Protein AF-A0A9D9DDE6-F1 (afdb_monomer)

Sequence (106 aa):
MLEVIVAFFIMFLIAAVAVAIISIPILIANARGICGGEKTAIVLLSILGVFFGITWFVALILSLVWHAQCPAGDDLDKLEKLSKLYKDKVITKSEYERMKSKLLRE

Structure (mmCIF, N/CA/C/O backbone):
data_AF-A0A9D9DDE6-F1
#
_entry.id   AF-A0A9D9DDE6-F1
#
loop_
_atom_site.group_PDB
_atom_site.id
_atom_site.type_symbol
_atom_site.label_atom_id
_atom_site.label_alt_id
_atom_site.label_comp_id
_atom_site.label_asym_id
_atom_site.label_entity_id
_atom_site.label_seq_id
_atom_site.pdbx_PDB_ins_code
_atom_site.Cartn_x
_atom_site.Cartn_y
_atom_site.Cartn_z
_atom_site.occupancy
_atom_site.B_iso_or_equiv
_atom_site.auth_seq_id
_atom_site.auth_comp_id
_atom_site.auth_asym_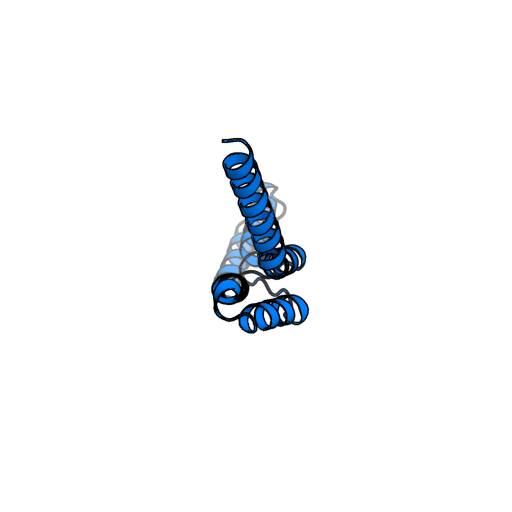id
_atom_site.auth_atom_id
_atom_site.pdbx_PDB_model_num
ATOM 1 N N . MET A 1 1 ? 16.102 5.434 -36.662 1.00 83.00 1 MET A N 1
ATOM 2 C CA . MET A 1 1 ? 14.742 5.747 -36.155 1.00 83.00 1 MET A CA 1
ATOM 3 C C . MET A 1 1 ? 14.064 4.530 -35.538 1.00 83.00 1 MET A C 1
ATOM 5 O O . MET A 1 1 ? 13.668 4.629 -34.388 1.00 83.00 1 MET A O 1
ATOM 9 N N . LEU A 1 2 ? 13.977 3.388 -36.236 1.00 91.19 2 LEU A N 1
ATOM 10 C CA . LEU A 1 2 ? 13.348 2.171 -35.699 1.00 91.19 2 LEU A CA 1
ATOM 11 C C . LEU A 1 2 ? 13.984 1.678 -34.385 1.00 91.19 2 LEU A C 1
ATOM 13 O O . LEU A 1 2 ? 13.268 1.415 -33.430 1.00 91.19 2 LEU A O 1
ATOM 17 N N . GLU A 1 3 ? 15.315 1.632 -34.300 1.00 93.25 3 GLU A N 1
ATOM 18 C CA . GLU A 1 3 ? 16.031 1.193 -33.087 1.00 93.25 3 GLU A CA 1
ATOM 19 C C . GLU A 1 3 ? 15.727 2.062 -31.858 1.00 93.25 3 GLU A C 1
ATOM 21 O O . GLU A 1 3 ? 15.523 1.543 -30.766 1.00 93.25 3 GLU A O 1
ATOM 26 N N . VAL A 1 4 ? 15.625 3.382 -32.042 1.00 93.19 4 VAL A N 1
ATOM 27 C CA . VAL A 1 4 ? 15.290 4.332 -30.966 1.00 93.19 4 VAL A CA 1
ATOM 28 C C . VAL A 1 4 ? 13.857 4.112 -30.478 1.00 93.19 4 VAL A C 1
ATOM 30 O O . VAL A 1 4 ? 13.601 4.133 -29.278 1.00 93.19 4 VAL A O 1
ATOM 33 N N . ILE A 1 5 ? 12.930 3.848 -31.403 1.00 93.94 5 ILE A N 1
ATOM 34 C CA . ILE A 1 5 ? 11.534 3.530 -31.081 1.00 93.94 5 ILE A CA 1
ATOM 35 C C . ILE A 1 5 ? 11.463 2.217 -30.291 1.00 93.94 5 ILE A C 1
ATOM 37 O O . ILE A 1 5 ? 10.815 2.158 -29.249 1.00 93.94 5 ILE A O 1
ATOM 41 N N . VAL A 1 6 ? 12.168 1.176 -30.742 1.00 95.31 6 VAL A N 1
ATOM 42 C CA . VAL A 1 6 ? 12.225 -0.121 -30.052 1.00 95.31 6 VAL A CA 1
ATOM 43 C C . VAL A 1 6 ? 12.821 0.027 -28.649 1.00 95.31 6 VAL A C 1
ATOM 45 O O . VAL A 1 6 ? 12.239 -0.472 -27.688 1.00 95.31 6 VAL A O 1
ATOM 48 N N . ALA A 1 7 ? 13.923 0.764 -28.503 1.00 94.25 7 ALA A N 1
ATOM 49 C CA . ALA A 1 7 ? 14.536 1.029 -27.203 1.00 94.25 7 ALA A CA 1
ATOM 50 C C . ALA A 1 7 ? 13.577 1.760 -26.246 1.00 94.25 7 ALA A C 1
ATOM 52 O O . ALA A 1 7 ? 13.502 1.414 -25.067 1.00 94.25 7 ALA A O 1
ATOM 53 N N . PHE A 1 8 ? 12.797 2.721 -26.753 1.00 95.12 8 PHE A N 1
ATOM 54 C CA . PHE A 1 8 ? 11.782 3.424 -25.970 1.00 95.12 8 PHE A CA 1
ATOM 55 C C . PHE A 1 8 ? 10.686 2.477 -25.458 1.00 95.12 8 PHE A C 1
ATOM 57 O O . PHE A 1 8 ? 10.362 2.495 -24.271 1.00 95.12 8 PHE A O 1
ATOM 64 N N . PHE A 1 9 ? 10.158 1.599 -26.317 1.00 95.75 9 PHE A N 1
ATOM 65 C CA . PHE A 1 9 ? 9.155 0.609 -25.908 1.00 95.75 9 PHE A CA 1
ATOM 66 C C . PHE A 1 9 ? 9.696 -0.400 -24.894 1.00 95.75 9 PHE A C 1
ATOM 68 O O . PHE A 1 9 ? 8.997 -0.738 -23.941 1.00 95.75 9 PHE A O 1
ATOM 75 N N . ILE A 1 10 ? 10.939 -0.858 -25.063 1.00 95.38 10 ILE A N 1
ATOM 76 C CA . ILE A 1 10 ? 11.582 -1.772 -24.111 1.00 95.38 10 ILE A CA 1
ATOM 77 C C . ILE A 1 10 ? 11.747 -1.092 -22.748 1.00 95.38 10 ILE A C 1
ATOM 79 O O . ILE A 1 10 ? 11.399 -1.678 -21.725 1.00 95.38 10 ILE A O 1
ATOM 83 N N . MET A 1 11 ? 12.218 0.156 -22.719 1.00 95.19 11 MET A N 1
ATOM 84 C CA . MET A 1 11 ? 12.358 0.916 -21.476 1.00 95.19 11 MET A CA 1
ATOM 85 C C . MET A 1 11 ? 11.006 1.120 -20.782 1.00 95.19 11 MET A C 1
ATOM 87 O O . MET A 1 11 ? 10.898 0.930 -19.571 1.00 95.19 11 MET A O 1
ATOM 91 N N . PHE A 1 12 ? 9.963 1.442 -21.550 1.00 95.06 12 PHE A N 1
ATOM 92 C CA . PHE A 1 12 ? 8.602 1.560 -21.037 1.00 95.06 12 PHE A CA 1
ATOM 93 C C . PHE A 1 12 ? 8.091 0.238 -20.448 1.00 95.06 12 PHE A C 1
ATOM 95 O O .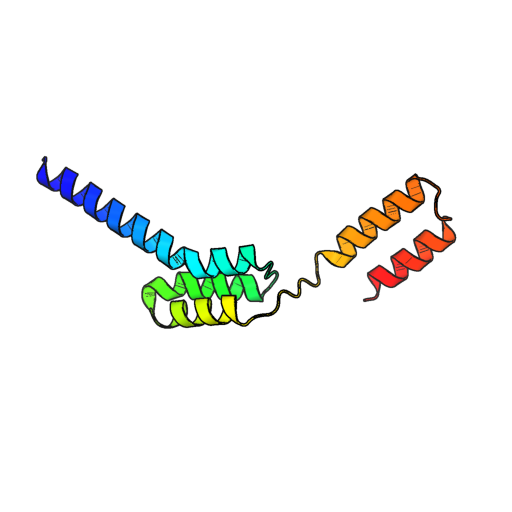 PHE A 1 12 ? 7.539 0.230 -19.349 1.00 95.06 12 PHE A O 1
ATOM 102 N N . LEU A 1 13 ? 8.318 -0.886 -21.135 1.00 95.81 13 LEU A N 1
ATOM 103 C CA . LEU A 1 13 ? 7.938 -2.215 -20.654 1.00 95.81 13 LEU A CA 1
ATOM 104 C C . LEU A 1 13 ? 8.636 -2.544 -19.327 1.00 95.81 13 LEU A C 1
ATOM 106 O O . LEU A 1 13 ? 7.986 -2.992 -18.385 1.00 95.81 13 LEU A O 1
ATOM 110 N N . ILE A 1 14 ? 9.942 -2.283 -19.230 1.00 93.69 14 ILE A N 1
ATOM 111 C CA . ILE A 1 14 ? 10.718 -2.503 -18.002 1.00 93.69 14 ILE A CA 1
ATOM 112 C C . ILE A 1 14 ? 10.169 -1.644 -16.860 1.00 93.69 14 ILE A C 1
ATOM 114 O O . ILE A 1 14 ? 9.961 -2.152 -15.759 1.00 93.69 14 ILE A O 1
ATOM 118 N N . ALA A 1 15 ? 9.883 -0.366 -17.117 1.00 91.44 15 ALA A N 1
ATOM 119 C CA . ALA A 1 15 ? 9.301 0.525 -16.120 1.00 91.44 15 ALA A CA 1
ATOM 120 C C . ALA A 1 15 ? 7.917 0.038 -15.657 1.00 91.44 15 ALA A C 1
ATOM 122 O O . ALA A 1 15 ? 7.644 0.016 -14.458 1.00 91.44 15 ALA A O 1
ATOM 123 N N . ALA A 1 16 ? 7.068 -0.420 -16.581 1.00 92.25 16 ALA A N 1
ATOM 124 C CA . ALA A 1 16 ? 5.756 -0.972 -16.256 1.00 92.25 16 ALA A CA 1
ATOM 125 C C . ALA A 1 16 ? 5.862 -2.228 -15.373 1.00 92.25 16 ALA A C 1
ATOM 127 O O . ALA A 1 16 ? 5.150 -2.345 -14.375 1.00 92.25 16 ALA A O 1
ATOM 128 N N . VAL A 1 17 ? 6.789 -3.138 -15.694 1.00 92.50 17 VAL A N 1
ATOM 129 C CA . VAL A 1 17 ? 7.055 -4.339 -14.885 1.00 92.50 17 VAL A CA 1
ATOM 130 C C . VAL A 1 17 ? 7.583 -3.960 -13.501 1.00 92.50 17 VAL A C 1
ATOM 132 O O . VAL A 1 17 ? 7.114 -4.501 -12.501 1.00 92.50 17 VAL A O 1
ATOM 135 N N . ALA A 1 18 ? 8.506 -3.000 -13.415 1.00 88.25 18 ALA A N 1
ATOM 136 C CA . ALA A 1 18 ? 9.029 -2.527 -12.138 1.00 88.25 18 ALA A CA 1
ATOM 137 C C . ALA A 1 18 ? 7.911 -1.954 -11.254 1.00 88.25 18 ALA A C 1
ATOM 139 O O . ALA A 1 18 ? 7.780 -2.355 -10.098 1.00 88.25 18 ALA A O 1
ATOM 140 N N . VAL A 1 19 ? 7.055 -1.087 -11.807 1.00 89.50 19 VAL A N 1
ATOM 141 C CA . VAL A 1 19 ? 5.896 -0.527 -11.093 1.00 89.50 19 VAL A CA 1
ATOM 142 C C . VAL A 1 19 ? 4.963 -1.636 -10.614 1.00 89.50 19 VAL A C 1
ATOM 144 O O . VAL A 1 19 ? 4.545 -1.614 -9.456 1.00 89.50 19 VAL A O 1
ATOM 147 N N . ALA A 1 20 ? 4.676 -2.637 -11.450 1.00 89.31 20 ALA A N 1
ATOM 148 C CA . ALA A 1 20 ? 3.841 -3.769 -11.057 1.00 89.31 20 ALA A CA 1
ATOM 149 C C . ALA A 1 20 ? 4.425 -4.527 -9.850 1.00 89.31 20 ALA A C 1
ATOM 151 O O . ALA A 1 20 ? 3.696 -4.809 -8.901 1.00 89.31 20 ALA A O 1
ATOM 152 N N . ILE A 1 21 ? 5.738 -4.786 -9.836 1.00 89.38 21 ILE A N 1
ATOM 153 C CA . ILE A 1 21 ? 6.427 -5.468 -8.725 1.00 89.38 21 ILE A CA 1
ATOM 154 C C . ILE A 1 21 ? 6.396 -4.621 -7.445 1.00 89.38 21 ILE A C 1
ATOM 156 O O . ILE A 1 21 ? 6.063 -5.117 -6.367 1.00 89.38 21 ILE A O 1
ATOM 160 N N . ILE A 1 22 ? 6.686 -3.323 -7.553 1.00 89.06 22 ILE A N 1
ATOM 161 C CA . ILE A 1 22 ? 6.655 -2.385 -6.419 1.00 89.06 22 ILE A CA 1
ATOM 162 C C . ILE A 1 22 ? 5.249 -2.298 -5.810 1.00 89.06 22 ILE A C 1
ATOM 164 O O . ILE A 1 22 ? 5.101 -2.102 -4.606 1.00 89.06 22 ILE A O 1
ATOM 168 N N . SER A 1 23 ? 4.214 -2.504 -6.623 1.00 90.00 23 SER A N 1
ATOM 169 C CA . SER A 1 23 ? 2.815 -2.452 -6.196 1.00 90.00 23 SER A CA 1
ATOM 170 C C . SER A 1 23 ? 2.362 -3.674 -5.388 1.00 90.00 23 SER A C 1
ATOM 172 O O . SER A 1 23 ? 1.311 -3.611 -4.751 1.00 90.00 23 SER A O 1
ATOM 174 N N . ILE A 1 24 ? 3.116 -4.782 -5.387 1.00 92.06 24 ILE A N 1
ATOM 175 C CA . ILE A 1 24 ? 2.697 -6.051 -4.763 1.00 92.06 24 ILE A CA 1
ATOM 176 C C . ILE A 1 24 ? 2.389 -5.898 -3.259 1.00 92.06 24 ILE A C 1
ATOM 178 O O . ILE A 1 24 ? 1.280 -6.262 -2.860 1.00 92.06 24 ILE A O 1
ATOM 182 N N . PRO A 1 25 ? 3.272 -5.332 -2.410 1.00 90.56 25 PRO A N 1
ATOM 183 C CA . PRO A 1 25 ? 2.983 -5.178 -0.980 1.00 90.56 25 PRO A CA 1
ATOM 184 C C . PRO A 1 25 ? 1.759 -4.292 -0.714 1.00 90.56 25 PRO A C 1
ATOM 186 O O . PRO A 1 25 ? 0.986 -4.546 0.208 1.00 90.56 25 PRO A O 1
ATOM 189 N N . ILE A 1 26 ? 1.549 -3.276 -1.557 1.00 91.06 26 ILE A N 1
ATOM 190 C CA . ILE A 1 26 ? 0.414 -2.349 -1.465 1.00 91.06 26 ILE A CA 1
ATOM 191 C C . ILE A 1 26 ? -0.897 -3.071 -1.807 1.00 91.06 26 ILE A C 1
ATOM 193 O O . ILE A 1 26 ? -1.896 -2.911 -1.104 1.00 91.06 26 ILE A O 1
ATOM 197 N N . LEU A 1 27 ? -0.898 -3.894 -2.861 1.00 90.81 27 LEU A N 1
ATOM 198 C CA . LEU A 1 27 ? -2.048 -4.714 -3.244 1.00 90.81 27 LEU A CA 1
ATOM 199 C C . LEU A 1 27 ? -2.406 -5.723 -2.148 1.00 90.81 27 LEU A C 1
ATOM 201 O O . LEU A 1 27 ? -3.581 -5.850 -1.809 1.00 90.81 27 LEU A O 1
ATOM 205 N N . ILE A 1 28 ? -1.408 -6.382 -1.548 1.00 91.00 28 ILE A N 1
ATOM 206 C CA . ILE A 1 28 ? -1.610 -7.318 -0.431 1.00 91.00 28 ILE A CA 1
ATOM 207 C C . ILE A 1 28 ? -2.190 -6.592 0.786 1.00 91.00 28 ILE A C 1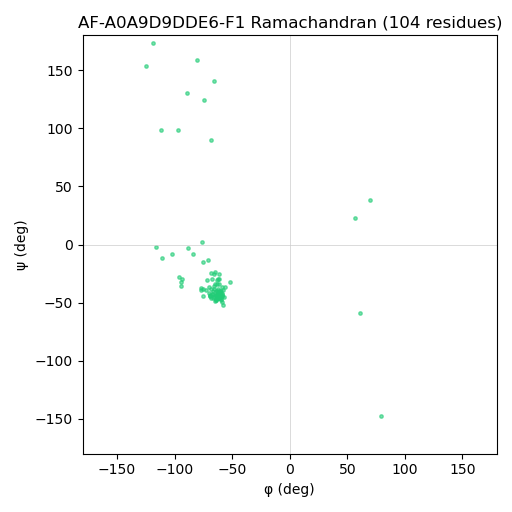
ATOM 209 O O . ILE A 1 28 ? -3.163 -7.065 1.373 1.00 91.00 28 ILE A O 1
ATOM 213 N N . ALA A 1 29 ? -1.640 -5.428 1.142 1.00 89.31 29 ALA A N 1
ATOM 214 C CA . ALA A 1 29 ? -2.137 -4.624 2.255 1.00 89.31 29 ALA A CA 1
ATOM 215 C C . ALA A 1 29 ? -3.597 -4.192 2.049 1.00 89.31 29 ALA A C 1
ATOM 217 O O . ALA A 1 29 ? -4.399 -4.272 2.978 1.00 89.31 29 ALA A O 1
ATOM 218 N N . ASN A 1 30 ? -3.968 -3.804 0.824 1.00 86.44 30 ASN A N 1
ATOM 219 C CA . ASN A 1 30 ? -5.351 -3.477 0.475 1.00 86.44 30 ASN A CA 1
ATOM 220 C C . ASN A 1 30 ? -6.272 -4.698 0.539 1.00 86.44 30 ASN A C 1
ATOM 222 O O . ASN A 1 30 ? -7.348 -4.610 1.123 1.00 86.44 30 ASN A O 1
ATOM 226 N N . ALA A 1 31 ? -5.852 -5.832 -0.027 1.00 86.00 31 ALA A N 1
ATOM 227 C CA . ALA A 1 31 ? -6.641 -7.063 -0.035 1.00 86.00 31 ALA A CA 1
ATOM 228 C C . ALA A 1 31 ? -6.890 -7.607 1.379 1.00 86.00 31 ALA A C 1
ATOM 230 O O . ALA A 1 31 ? -7.926 -8.211 1.640 1.00 86.00 31 ALA A O 1
ATOM 231 N N . ARG A 1 32 ? -5.950 -7.371 2.299 1.00 84.06 32 ARG A N 1
ATOM 232 C CA . ARG A 1 32 ? -6.076 -7.749 3.709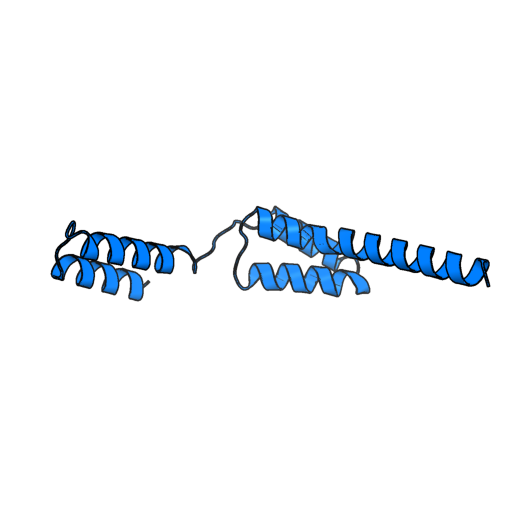 1.00 84.06 32 ARG A CA 1
ATOM 233 C C . ARG A 1 32 ? -6.830 -6.730 4.550 1.00 84.06 32 ARG A C 1
ATOM 235 O O . ARG A 1 32 ? -7.123 -7.032 5.695 1.00 84.06 32 ARG A O 1
ATOM 242 N N . GLY A 1 33 ? -7.145 -5.553 4.013 1.00 80.19 33 GLY A N 1
ATOM 243 C CA . GLY A 1 33 ? -7.801 -4.496 4.774 1.00 80.19 33 GLY A CA 1
ATOM 244 C C . GLY A 1 33 ? -6.891 -3.882 5.836 1.00 80.19 33 GLY A C 1
ATOM 245 O O . GLY A 1 33 ? -7.352 -3.585 6.925 1.00 80.19 33 GLY A O 1
ATOM 246 N N . ILE A 1 34 ? -5.596 -3.702 5.562 1.00 84.56 34 ILE A N 1
ATOM 247 C CA . ILE A 1 34 ? -4.728 -2.885 6.420 1.00 84.56 34 ILE A CA 1
ATOM 248 C C . ILE A 1 34 ? -5.085 -1.414 6.168 1.00 84.56 34 ILE A C 1
ATOM 250 O O . ILE A 1 34 ? -5.042 -0.948 5.027 1.00 84.56 34 ILE A O 1
ATOM 254 N N . CYS A 1 35 ? -5.430 -0.670 7.216 1.00 78.75 35 CYS A N 1
ATOM 255 C CA . CYS A 1 35 ? -5.780 0.751 7.133 1.00 78.75 35 CYS A CA 1
ATOM 256 C C . CYS A 1 35 ? -4.818 1.606 7.968 1.00 78.75 35 CYS A C 1
ATOM 258 O O . CYS A 1 35 ? -3.986 1.075 8.690 1.00 78.75 35 CYS A O 1
ATOM 260 N N . GLY A 1 36 ? -4.939 2.934 7.879 1.00 79.94 36 GLY A N 1
ATOM 261 C CA . GLY A 1 36 ? -4.266 3.849 8.806 1.00 79.94 36 GLY A CA 1
ATOM 262 C C . GLY A 1 36 ? -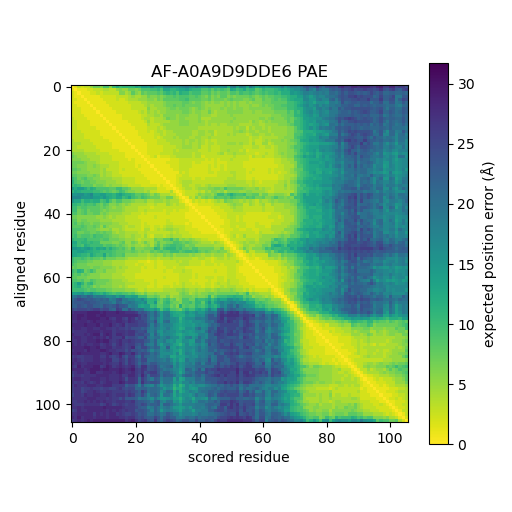2.783 4.109 8.516 1.00 79.94 36 GLY A C 1
ATOM 263 O O . GLY A 1 36 ? -2.342 4.180 7.360 1.00 79.94 36 GLY A O 1
ATOM 264 N N . GLY A 1 37 ? -2.019 4.321 9.589 1.00 80.62 37 GLY A N 1
ATOM 265 C CA . GLY A 1 37 ? -0.596 4.657 9.524 1.00 80.62 37 GLY A CA 1
ATOM 266 C C . GLY A 1 37 ? 0.254 3.500 9.000 1.00 80.62 37 GLY A C 1
ATOM 267 O O . GLY A 1 37 ? 1.239 3.719 8.301 1.00 80.62 37 GLY A O 1
ATOM 268 N N . GLU A 1 38 ? -0.176 2.265 9.240 1.00 84.94 38 GLU A N 1
ATOM 269 C CA . GLU A 1 38 ? 0.514 1.041 8.841 1.00 84.94 38 GLU A CA 1
ATOM 270 C C . GLU A 1 38 ? 0.462 0.835 7.330 1.00 84.94 38 GLU A C 1
ATOM 272 O O . GLU A 1 38 ? 1.476 0.533 6.699 1.00 84.94 38 GLU A O 1
ATOM 277 N N . LYS A 1 39 ? -0.695 1.101 6.713 1.00 85.62 39 LYS A N 1
ATOM 278 C CA . LYS A 1 39 ? -0.808 1.130 5.251 1.00 85.62 39 LYS A CA 1
ATOM 279 C C . LYS A 1 39 ? 0.096 2.207 4.654 1.00 85.62 39 LYS A C 1
ATOM 281 O O . LYS A 1 39 ? 0.778 1.949 3.664 1.00 85.62 39 LYS A O 1
ATOM 286 N N . THR A 1 40 ? 0.140 3.390 5.267 1.00 86.19 40 THR A N 1
ATOM 287 C CA . THR A 1 40 ? 1.033 4.476 4.834 1.00 86.19 40 THR A CA 1
ATOM 288 C C . THR A 1 40 ? 2.503 4.055 4.922 1.00 86.19 40 THR A C 1
ATOM 290 O O . THR A 1 40 ? 3.262 4.301 3.986 1.00 86.19 40 THR A O 1
ATOM 293 N N . ALA A 1 41 ? 2.900 3.345 5.982 1.00 87.69 41 ALA A N 1
ATOM 294 C CA . ALA A 1 41 ? 4.248 2.802 6.128 1.00 87.69 41 ALA A CA 1
ATOM 295 C C . ALA A 1 41 ? 4.582 1.767 5.039 1.00 87.69 41 ALA A C 1
ATOM 297 O O . ALA A 1 41 ? 5.649 1.848 4.435 1.00 87.69 41 ALA A O 1
ATOM 298 N N . ILE A 1 42 ? 3.665 0.843 4.726 1.00 89.50 42 ILE A N 1
ATOM 299 C CA . ILE A 1 42 ? 3.849 -0.147 3.648 1.00 89.50 42 ILE A CA 1
ATOM 300 C C . ILE A 1 42 ? 4.002 0.546 2.288 1.00 89.50 42 ILE A C 1
ATOM 302 O O . ILE A 1 42 ? 4.870 0.168 1.499 1.00 89.50 42 ILE A O 1
ATOM 306 N N . VAL A 1 43 ? 3.206 1.583 2.013 1.00 89.88 43 VAL A N 1
ATOM 307 C CA . VAL A 1 43 ? 3.308 2.372 0.775 1.00 89.88 43 VAL A CA 1
ATOM 308 C C . VAL A 1 43 ? 4.654 3.094 0.698 1.00 89.88 43 VAL A C 1
ATOM 310 O O . VAL A 1 43 ? 5.343 2.989 -0.315 1.00 89.88 43 VAL A O 1
ATOM 313 N N . LEU A 1 44 ? 5.070 3.770 1.773 1.00 89.00 44 LEU A N 1
ATOM 314 C CA . LEU A 1 44 ? 6.355 4.471 1.829 1.00 89.00 44 LEU A CA 1
ATOM 315 C C . LEU A 1 44 ? 7.533 3.515 1.648 1.00 89.00 44 LEU A C 1
ATOM 317 O O . LEU A 1 44 ? 8.420 3.794 0.847 1.00 89.00 44 LEU A O 1
ATOM 321 N N . LEU A 1 45 ? 7.528 2.371 2.337 1.00 89.50 45 LEU A N 1
ATOM 322 C CA . LEU A 1 45 ? 8.572 1.354 2.210 1.00 89.50 45 LEU A CA 1
ATOM 323 C C . LEU A 1 45 ? 8.610 0.732 0.812 1.00 89.50 45 LEU A C 1
ATOM 325 O O . LEU A 1 45 ? 9.694 0.446 0.312 1.00 89.50 45 LEU A O 1
ATOM 329 N N . SER A 1 46 ? 7.457 0.578 0.154 1.00 88.06 46 SER A N 1
ATOM 330 C CA . SER A 1 46 ? 7.389 0.088 -1.228 1.00 88.06 46 SER A CA 1
ATOM 331 C C . SER A 1 46 ? 7.997 1.094 -2.212 1.00 88.06 46 SER A C 1
ATOM 333 O O . SER A 1 46 ? 8.781 0.706 -3.073 1.00 88.06 46 SER A O 1
ATOM 335 N N . ILE A 1 47 ? 7.716 2.393 -2.049 1.00 85.69 47 ILE A N 1
ATOM 336 C CA . ILE A 1 47 ? 8.285 3.466 -2.887 1.00 85.69 47 ILE A CA 1
ATOM 337 C C . ILE A 1 47 ? 9.788 3.642 -2.617 1.00 85.69 47 ILE A C 1
ATOM 339 O O . ILE A 1 47 ? 10.586 3.731 -3.546 1.00 85.69 47 ILE A O 1
ATOM 343 N N . LEU A 1 48 ? 10.204 3.635 -1.348 1.00 86.25 48 LEU A N 1
ATOM 344 C CA . LEU A 1 48 ? 11.619 3.655 -0.952 1.00 86.25 48 LEU A CA 1
ATOM 345 C C . LEU A 1 48 ? 12.358 2.379 -1.388 1.00 86.25 48 LEU A C 1
ATOM 347 O O . LEU A 1 48 ? 13.576 2.399 -1.574 1.00 86.25 48 LEU A O 1
ATOM 351 N N . GLY A 1 49 ? 11.620 1.283 -1.584 1.00 81.94 49 GLY A N 1
ATOM 352 C CA . GLY A 1 49 ? 12.059 0.013 -2.164 1.00 81.94 49 GLY A CA 1
ATOM 353 C C . GLY A 1 49 ? 12.770 0.154 -3.500 1.00 81.94 49 GLY A C 1
ATOM 354 O O . GLY A 1 49 ? 13.711 -0.587 -3.767 1.00 81.94 49 GLY A O 1
ATOM 355 N N . VAL A 1 50 ? 12.389 1.152 -4.296 1.00 78.25 50 VAL A N 1
ATOM 356 C CA . VAL A 1 50 ? 13.008 1.433 -5.599 1.00 78.25 50 VAL A CA 1
ATOM 357 C C . VAL A 1 50 ? 14.482 1.808 -5.465 1.00 78.25 50 VAL A C 1
ATOM 359 O O . VAL A 1 50 ? 15.285 1.458 -6.323 1.00 78.25 50 VAL A O 1
ATOM 362 N N . PHE A 1 51 ? 14.845 2.486 -4.375 1.00 77.81 51 PHE A N 1
ATOM 363 C CA . PHE A 1 51 ? 16.211 2.943 -4.129 1.00 77.81 51 PHE A CA 1
ATOM 364 C C . PHE A 1 51 ? 17.016 1.964 -3.275 1.00 77.81 51 PHE A C 1
ATOM 366 O O . PHE A 1 51 ? 18.217 1.818 -3.486 1.00 77.81 51 PHE A O 1
ATOM 373 N N . PHE A 1 52 ? 16.368 1.301 -2.312 1.00 76.12 52 PHE A N 1
ATOM 374 C CA . PHE A 1 52 ? 17.066 0.532 -1.279 1.00 76.12 52 PHE A CA 1
ATOM 375 C C . PHE A 1 52 ? 16.797 -0.973 -1.289 1.00 76.12 52 PHE A C 1
ATOM 377 O O . PHE A 1 52 ? 17.420 -1.658 -0.485 1.00 76.12 52 PHE A O 1
ATOM 384 N N . GLY A 1 53 ? 15.933 -1.495 -2.174 1.00 77.44 53 GLY A N 1
ATOM 385 C CA . GLY A 1 53 ? 15.677 -2.924 -2.444 1.00 77.44 53 GLY A CA 1
ATOM 386 C C . GLY A 1 53 ? 15.151 -3.743 -1.255 1.00 77.44 53 GLY A C 1
ATOM 387 O O . GLY A 1 53 ? 14.060 -4.301 -1.289 1.00 77.44 53 GLY A O 1
ATOM 388 N N . ILE A 1 54 ? 15.909 -3.781 -0.166 1.00 84.69 54 ILE A N 1
ATOM 389 C CA . ILE A 1 54 ? 15.611 -4.404 1.124 1.00 84.69 54 ILE A CA 1
ATOM 390 C C . ILE A 1 54 ? 14.322 -3.837 1.729 1.00 84.69 54 ILE A C 1
ATOM 392 O O . ILE A 1 54 ? 13.515 -4.583 2.278 1.00 84.69 54 ILE A O 1
ATOM 396 N N . THR A 1 55 ? 14.082 -2.532 1.593 1.00 88.81 55 THR A N 1
ATOM 397 C CA . THR A 1 55 ? 12.867 -1.877 2.105 1.00 88.81 55 THR A CA 1
ATOM 398 C C . THR A 1 55 ? 11.593 -2.413 1.450 1.00 88.81 55 THR A C 1
ATOM 400 O O . THR A 1 55 ? 10.567 -2.508 2.124 1.00 88.81 55 THR A O 1
ATOM 403 N N . TRP A 1 56 ? 11.662 -2.871 0.195 1.00 91.06 56 TRP A N 1
ATOM 404 C CA . TRP A 1 56 ? 10.542 -3.543 -0.466 1.00 91.06 56 TRP A CA 1
ATOM 405 C C . TRP A 1 56 ? 10.224 -4.900 0.181 1.00 91.06 56 TRP A C 1
ATOM 407 O O . TRP A 1 56 ? 9.060 -5.199 0.443 1.00 91.06 56 TRP A O 1
ATOM 417 N N . PHE A 1 57 ? 11.244 -5.697 0.522 1.00 89.44 57 PHE A N 1
ATOM 418 C CA . PHE A 1 57 ? 11.045 -6.967 1.233 1.00 89.44 57 PHE A CA 1
ATOM 419 C C . PHE A 1 57 ? 10.438 -6.751 2.621 1.00 89.44 57 PHE A C 1
ATOM 421 O O . PHE A 1 57 ? 9.536 -7.486 3.018 1.00 89.44 57 PHE A O 1
ATOM 428 N N . VAL A 1 58 ? 10.878 -5.715 3.340 1.00 90.12 58 VAL A N 1
ATOM 429 C CA . VAL A 1 58 ? 10.284 -5.340 4.631 1.00 90.12 58 VAL A CA 1
ATOM 430 C C . VAL A 1 58 ? 8.813 -4.948 4.459 1.00 90.12 58 VAL A C 1
ATOM 432 O O . VAL A 1 58 ? 7.972 -5.414 5.225 1.00 90.12 58 VAL A O 1
ATOM 435 N N . ALA A 1 59 ? 8.477 -4.160 3.430 1.00 91.00 59 ALA A N 1
ATOM 436 C CA . ALA A 1 59 ? 7.090 -3.806 3.116 1.00 91.00 59 ALA A CA 1
ATOM 437 C C . ALA A 1 59 ? 6.229 -5.051 2.854 1.00 91.00 59 ALA A C 1
ATOM 439 O O . ALA A 1 59 ? 5.104 -5.147 3.345 1.00 91.00 59 ALA A O 1
ATOM 440 N N . LEU A 1 60 ? 6.773 -6.022 2.115 1.00 91.12 60 LEU A N 1
ATOM 441 C CA . LEU A 1 60 ? 6.103 -7.282 1.812 1.00 91.12 60 LEU A CA 1
ATOM 442 C C . LEU A 1 60 ? 5.853 -8.105 3.082 1.00 91.12 60 LEU A C 1
ATOM 444 O O . LEU A 1 60 ? 4.724 -8.535 3.312 1.00 91.12 60 LEU A O 1
ATOM 448 N N . ILE A 1 61 ? 6.863 -8.266 3.942 1.00 91.50 61 ILE A N 1
ATOM 449 C CA . ILE A 1 61 ? 6.721 -8.975 5.222 1.00 91.50 61 ILE A CA 1
ATOM 450 C C . ILE A 1 61 ? 5.666 -8.291 6.096 1.00 91.50 61 ILE A C 1
ATOM 452 O O . ILE A 1 61 ? 4.771 -8.965 6.603 1.00 91.50 61 ILE A O 1
ATOM 456 N N . LEU A 1 62 ? 5.711 -6.962 6.226 1.00 88.88 62 LEU A N 1
ATOM 457 C CA . LEU A 1 62 ? 4.716 -6.211 6.994 1.00 88.88 62 LEU A CA 1
ATOM 458 C C . LEU A 1 62 ? 3.308 -6.408 6.429 1.00 88.88 62 LEU A C 1
ATOM 460 O O . LEU A 1 62 ? 2.391 -6.707 7.186 1.00 88.88 62 LEU A O 1
ATOM 464 N N . SER A 1 63 ? 3.136 -6.357 5.106 1.00 88.31 63 SER A N 1
ATOM 465 C CA . SER A 1 63 ? 1.835 -6.615 4.476 1.00 88.31 63 SER A CA 1
ATOM 466 C C . SER A 1 63 ? 1.291 -8.031 4.744 1.00 88.31 63 SER A C 1
ATOM 468 O O . SER A 1 63 ? 0.078 -8.237 4.728 1.00 88.31 63 SER A O 1
ATOM 470 N N . LEU A 1 64 ? 2.168 -9.006 5.019 1.00 88.00 64 LEU A N 1
ATOM 471 C CA . LEU A 1 64 ? 1.815 -10.411 5.247 1.00 88.00 64 LEU A CA 1
ATOM 472 C C . LEU A 1 64 ? 1.669 -10.801 6.722 1.00 88.00 64 LEU A C 1
ATOM 474 O O . LEU A 1 64 ? 0.943 -11.748 7.026 1.00 88.00 64 LEU A O 1
ATOM 478 N N . VAL A 1 65 ? 2.362 -10.130 7.634 1.00 89.44 65 VAL A N 1
ATOM 479 C CA . VAL A 1 65 ? 2.330 -10.467 9.065 1.00 89.44 65 VAL A CA 1
ATOM 480 C C . VAL A 1 65 ? 1.298 -9.622 9.804 1.00 89.44 65 VAL A C 1
ATOM 482 O O . VAL A 1 65 ? 0.672 -10.104 10.748 1.00 89.44 65 VAL A O 1
ATOM 485 N N . TRP A 1 66 ? 1.083 -8.378 9.369 1.00 82.25 66 TRP A N 1
ATOM 486 C CA . TRP A 1 66 ? 0.229 -7.454 10.102 1.00 82.25 66 TRP A CA 1
ATOM 487 C C . TRP A 1 66 ? -1.230 -7.909 10.126 1.00 82.25 66 TRP A C 1
ATOM 489 O O . TRP A 1 66 ? -1.766 -8.428 9.142 1.00 82.25 66 TRP A O 1
ATOM 499 N N . HIS A 1 67 ? -1.875 -7.712 11.271 1.00 75.25 67 HIS A N 1
ATOM 500 C CA . HIS A 1 67 ? -3.293 -7.987 11.439 1.00 75.25 67 HIS A CA 1
ATOM 501 C C . HIS A 1 67 ? -4.099 -6.750 11.072 1.00 75.25 67 HIS A C 1
ATOM 503 O O . HIS A 1 67 ? -3.817 -5.645 11.526 1.00 75.25 67 HIS A O 1
ATOM 509 N N . ALA A 1 68 ? -5.100 -6.950 10.225 1.00 64.25 68 ALA A N 1
ATOM 510 C CA . ALA A 1 68 ? -6.004 -5.908 9.781 1.00 64.25 68 ALA A CA 1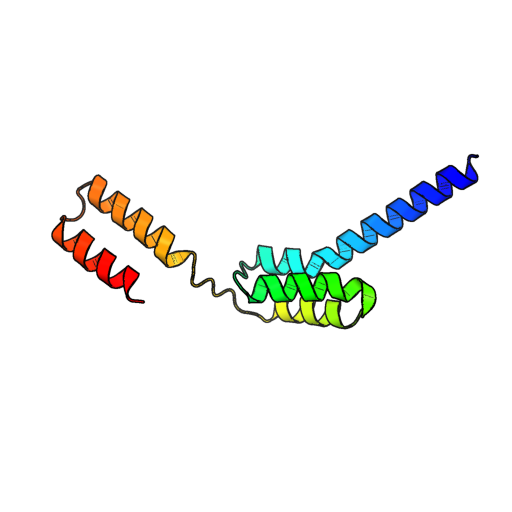
ATOM 511 C C . ALA A 1 68 ? -6.884 -5.445 10.945 1.00 64.25 68 ALA A C 1
ATOM 513 O O . ALA A 1 68 ? -7.949 -5.996 11.209 1.00 64.25 68 ALA A O 1
ATOM 514 N N . GLN A 1 69 ? -6.400 -4.450 11.677 1.00 61.88 69 GLN A N 1
ATOM 515 C CA . GLN A 1 69 ? -7.163 -3.732 12.682 1.00 61.88 69 GLN A CA 1
ATOM 516 C C . GLN A 1 69 ? -7.354 -2.323 12.141 1.00 61.88 69 GLN A C 1
ATOM 518 O O . GLN A 1 69 ? -6.443 -1.504 12.172 1.00 61.88 69 GLN A O 1
ATOM 523 N N . CYS A 1 70 ? -8.523 -2.062 11.563 1.00 63.28 70 CYS A N 1
ATOM 524 C CA . CYS A 1 70 ? -8.908 -0.721 11.142 1.00 63.28 70 CYS A CA 1
ATO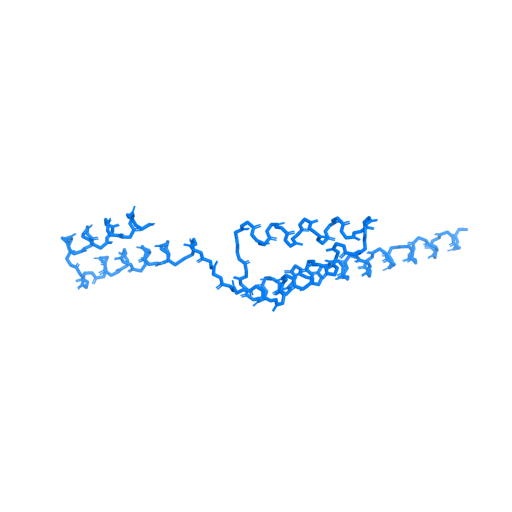M 525 C C . CYS A 1 70 ? -9.771 -0.106 12.248 1.00 63.28 70 CYS A C 1
ATOM 527 O O . CYS A 1 70 ? -10.967 -0.387 12.282 1.00 63.28 70 CYS A O 1
ATOM 529 N N . PRO A 1 71 ? -9.217 0.742 13.133 1.00 55.81 71 PRO A N 1
ATOM 530 C CA . PRO A 1 71 ? -10.005 1.361 14.199 1.00 55.81 71 PRO A CA 1
ATOM 531 C C . PRO A 1 71 ? -11.001 2.421 13.693 1.00 55.81 71 PRO A C 1
ATOM 533 O O . PRO A 1 71 ? -11.896 2.807 14.423 1.00 55.81 71 PRO A O 1
ATOM 536 N N . ALA A 1 72 ? -10.901 2.888 12.444 1.00 51.53 72 ALA A N 1
ATOM 537 C CA . ALA A 1 72 ? -11.664 4.058 11.983 1.00 51.53 72 ALA A CA 1
ATOM 538 C C . ALA A 1 72 ? -12.912 3.754 11.127 1.00 51.53 72 ALA A C 1
ATOM 540 O O . ALA A 1 72 ? -13.666 4.670 10.805 1.00 51.53 72 ALA A O 1
ATOM 541 N N . GLY A 1 73 ? -13.127 2.498 10.720 1.00 50.69 73 GLY A N 1
ATOM 542 C CA . GLY A 1 73 ? -14.272 2.123 9.875 1.00 50.69 73 GLY A CA 1
ATOM 543 C C . GLY A 1 73 ? -15.490 1.640 10.661 1.00 50.69 73 GLY A C 1
ATOM 544 O O . GLY A 1 73 ? -16.619 1.831 10.221 1.00 50.69 73 GLY A O 1
ATOM 545 N N . ASP A 1 74 ? -15.263 1.036 11.826 1.00 57.50 74 ASP A N 1
ATOM 546 C CA . ASP A 1 74 ? -16.318 0.359 12.576 1.00 57.50 74 ASP A CA 1
ATOM 547 C C . ASP A 1 74 ? -17.242 1.367 13.277 1.00 57.50 74 ASP A C 1
ATOM 549 O O . ASP A 1 74 ? -18.457 1.210 13.254 1.00 57.50 74 ASP A O 1
ATOM 553 N N . ASP A 1 75 ? -16.708 2.468 13.810 1.00 62.38 75 ASP A N 1
ATOM 554 C CA . ASP A 1 75 ? -17.529 3.426 14.561 1.00 62.38 75 ASP A CA 1
ATOM 555 C C . ASP A 1 75 ? -18.371 4.333 13.669 1.00 62.38 75 ASP A C 1
ATOM 557 O O . ASP A 1 75 ? -19.531 4.584 13.986 1.00 62.38 75 ASP A O 1
ATOM 561 N N . LEU A 1 76 ? -17.850 4.762 12.517 1.00 64.50 76 LEU A N 1
ATOM 562 C CA . LEU A 1 76 ? -18.625 5.506 11.517 1.00 64.50 76 LEU A CA 1
ATOM 563 C C . LEU A 1 76 ? -19.754 4.649 10.925 1.00 64.50 76 LEU A C 1
ATOM 565 O O . LEU A 1 76 ? -20.889 5.119 10.840 1.00 64.50 76 LEU A O 1
ATOM 569 N N . ASP A 1 77 ? -19.476 3.384 10.601 1.00 68.12 77 ASP A N 1
ATOM 570 C CA . ASP A 1 77 ? -20.473 2.446 10.073 1.00 68.12 77 ASP A CA 1
ATOM 571 C C . ASP A 1 77 ? -21.503 2.040 11.150 1.00 68.12 77 ASP A C 1
ATOM 573 O O . ASP A 1 77 ? -22.708 1.959 10.887 1.00 68.12 77 ASP A O 1
ATOM 577 N N . LYS A 1 78 ? -21.073 1.880 12.412 1.00 72.31 78 LYS A N 1
ATOM 578 C CA . LYS A 1 78 ? -21.973 1.720 13.568 1.00 72.31 78 LYS A CA 1
ATOM 579 C C . LYS A 1 78 ? -22.840 2.956 13.780 1.00 72.31 78 LYS A C 1
ATOM 581 O O . LYS A 1 78 ? -24.036 2.799 14.017 1.00 72.31 78 LYS A O 1
ATOM 586 N N . LEU A 1 79 ? -22.291 4.168 13.679 1.00 76.94 79 LEU A N 1
ATOM 587 C CA . LEU A 1 79 ? -23.047 5.421 13.782 1.00 76.94 79 LEU A CA 1
ATOM 588 C C . LEU A 1 79 ? -24.088 5.543 12.663 1.00 76.94 79 LEU A C 1
ATOM 590 O O . LEU A 1 79 ? -25.222 5.957 12.924 1.00 76.94 79 LEU A O 1
ATOM 594 N N . GLU A 1 80 ? -23.738 5.148 11.439 1.00 79.31 80 GLU A N 1
ATOM 595 C CA . GLU A 1 80 ? -24.656 5.142 10.303 1.00 79.31 80 GLU A CA 1
ATOM 596 C C . GLU A 1 80 ? -25.796 4.133 10.514 1.00 79.31 80 GLU A C 1
ATOM 598 O O . GLU A 1 80 ? -26.972 4.511 10.434 1.00 79.31 80 GLU A O 1
ATOM 603 N N . LYS A 1 81 ? -25.482 2.891 10.910 1.00 81.62 81 LYS A N 1
ATOM 604 C CA . LYS A 1 81 ? -26.473 1.861 11.281 1.00 81.62 81 LYS A CA 1
ATOM 605 C C . LYS A 1 81 ? -27.371 2.307 12.437 1.00 81.62 81 LYS A C 1
ATOM 607 O O . LYS A 1 81 ? -28.588 2.142 12.361 1.00 81.62 81 LYS A O 1
ATOM 612 N N . LEU A 1 82 ? -26.806 2.936 13.468 1.00 82.00 82 LEU A N 1
ATOM 613 C CA . LEU A 1 82 ? -27.554 3.482 14.603 1.00 82.00 82 LEU A CA 1
ATOM 614 C C . LEU A 1 82 ? -28.529 4.581 14.150 1.00 82.00 82 LEU A C 1
ATOM 616 O O . LEU A 1 82 ? -29.673 4.633 14.601 1.00 82.00 82 LEU A O 1
ATOM 620 N N . SER A 1 83 ? -28.097 5.450 13.228 1.00 82.56 83 SER A N 1
ATOM 621 C CA . SER A 1 83 ? -28.943 6.511 12.667 1.00 82.56 83 SER A CA 1
ATOM 622 C C . SER A 1 83 ? -30.102 5.951 11.840 1.00 82.56 83 SER A C 1
ATOM 624 O O . SER A 1 83 ? -31.209 6.491 11.883 1.00 82.56 83 SER A O 1
ATOM 626 N N . LYS A 1 84 ? -29.863 4.841 11.132 1.00 85.44 84 LYS A N 1
ATOM 627 C CA . LYS A 1 84 ? -30.872 4.135 10.346 1.00 85.44 84 LYS A CA 1
ATOM 628 C C . LYS A 1 84 ? -31.920 3.489 11.251 1.00 85.44 84 LYS A C 1
ATOM 630 O O . LYS A 1 84 ? -33.101 3.736 11.056 1.00 85.44 84 LYS A O 1
ATOM 635 N N . LEU A 1 85 ? -31.501 2.808 12.321 1.00 85.31 85 LEU A N 1
ATOM 636 C CA . LEU A 1 85 ? -32.409 2.233 13.326 1.00 85.31 85 LEU A CA 1
ATOM 637 C C . LEU A 1 85 ? -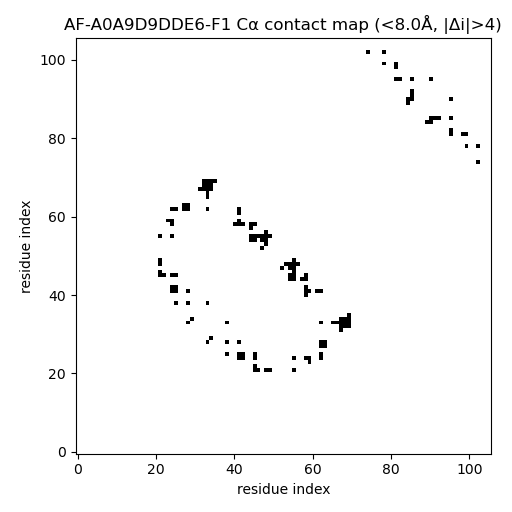33.300 3.287 14.002 1.00 85.31 85 LEU A C 1
ATOM 639 O O . LEU A 1 85 ? -34.471 3.024 14.278 1.00 85.31 85 LEU A O 1
ATOM 643 N N . TYR A 1 86 ? -32.769 4.489 14.248 1.00 83.38 86 TYR A N 1
ATOM 644 C CA . TYR A 1 86 ? -33.561 5.607 14.766 1.00 83.38 86 TYR A CA 1
ATOM 645 C C . TYR A 1 86 ? -34.569 6.136 13.733 1.00 83.38 86 TYR A C 1
ATOM 647 O O . TYR A 1 86 ? -35.734 6.355 14.068 1.00 83.38 86 TYR A O 1
ATOM 655 N N . LYS A 1 87 ? -34.154 6.309 12.468 1.00 85.69 87 LYS A N 1
ATOM 656 C CA . LYS A 1 87 ? -35.048 6.727 11.369 1.00 85.69 87 LYS A CA 1
ATOM 657 C C . LYS A 1 87 ? -36.160 5.711 11.109 1.00 85.69 87 LYS A C 1
ATOM 659 O O . LYS A 1 87 ? -37.303 6.111 10.901 1.00 85.69 87 LYS A O 1
ATOM 664 N N . ASP A 1 88 ? -35.835 4.429 11.214 1.00 90.25 88 ASP A N 1
ATOM 665 C CA . ASP A 1 88 ? -36.766 3.310 11.066 1.00 90.25 88 ASP A CA 1
ATOM 666 C C . ASP A 1 88 ? -37.659 3.122 12.313 1.00 90.25 88 ASP A C 1
ATOM 668 O O . ASP A 1 88 ? -38.490 2.218 12.352 1.00 90.25 88 ASP A O 1
ATOM 672 N N . LYS A 1 89 ? -37.519 3.989 13.335 1.00 84.00 89 LYS A N 1
ATOM 673 C CA . LYS A 1 89 ? -38.253 3.971 14.617 1.00 84.00 89 LYS A CA 1
ATOM 674 C C . LYS A 1 89 ? -38.136 2.657 15.400 1.00 84.00 89 LYS A C 1
ATOM 676 O O . LYS A 1 89 ? -38.972 2.375 16.255 1.00 84.00 89 LYS A O 1
ATOM 681 N N . VAL A 1 90 ? -37.088 1.876 15.142 1.00 87.56 90 VAL A N 1
ATOM 682 C CA . VAL A 1 90 ? -36.789 0.627 15.861 1.00 87.56 90 VAL A CA 1
ATOM 683 C C . VAL A 1 90 ? -36.304 0.921 17.282 1.00 87.56 90 VAL A C 1
ATOM 685 O O . VAL A 1 90 ? -36.550 0.139 18.195 1.00 87.56 90 VAL A O 1
ATOM 688 N N . ILE A 1 91 ? -35.639 2.064 17.473 1.00 85.12 91 ILE A N 1
ATOM 689 C CA . ILE A 1 91 ? -35.113 2.523 18.763 1.00 85.12 91 ILE A CA 1
ATOM 690 C C . ILE A 1 91 ? -35.634 3.914 19.114 1.00 85.12 91 ILE A C 1
ATOM 692 O O . ILE A 1 91 ? -35.938 4.737 18.245 1.00 85.12 91 ILE A O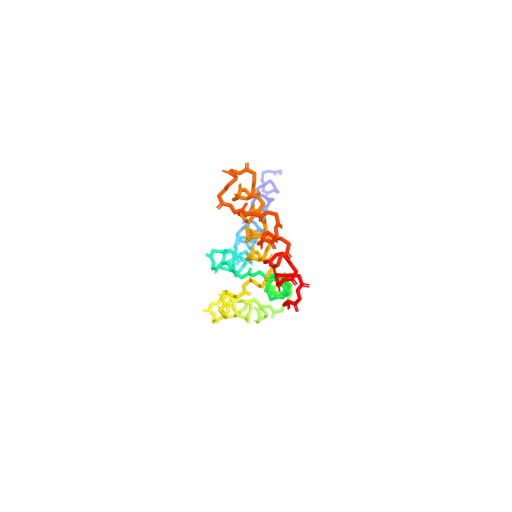 1
ATOM 696 N N . THR A 1 92 ? -35.702 4.203 20.410 1.00 85.75 92 THR A N 1
ATOM 697 C CA . THR A 1 92 ? -36.143 5.509 20.910 1.00 85.75 92 THR A CA 1
ATOM 698 C C . THR A 1 92 ? -35.026 6.555 20.861 1.00 85.75 92 THR A C 1
ATOM 700 O O . THR A 1 92 ? -33.834 6.242 20.863 1.00 85.75 92 THR A O 1
ATOM 703 N N . LYS A 1 93 ? -35.400 7.844 20.864 1.00 82.88 93 LYS A N 1
ATOM 704 C CA . LYS A 1 93 ? -34.443 8.969 20.860 1.00 82.88 93 LYS A CA 1
ATOM 705 C C . LYS A 1 93 ? -33.453 8.901 22.032 1.00 82.88 93 LYS A C 1
ATOM 707 O O . LYS A 1 93 ? -32.279 9.213 21.862 1.00 82.88 93 LYS A O 1
ATOM 712 N N . SER A 1 94 ? -33.915 8.455 23.200 1.00 82.00 94 SER A N 1
ATOM 713 C CA . SER A 1 94 ? -33.087 8.263 24.396 1.00 82.00 94 SER A CA 1
ATOM 714 C C . SER A 1 94 ? -32.045 7.156 24.234 1.00 82.00 94 SER A C 1
ATOM 716 O O . SER A 1 94 ? -30.919 7.301 24.703 1.00 82.00 94 SER A O 1
ATOM 718 N N . GLU A 1 95 ? -32.393 6.058 23.563 1.00 81.81 95 GLU A N 1
ATOM 719 C CA . GLU A 1 95 ? -31.463 4.952 23.311 1.00 81.81 95 GLU A CA 1
ATOM 720 C C . GLU A 1 95 ? -30.427 5.327 22.253 1.00 81.81 95 GLU A C 1
ATOM 722 O O . GLU A 1 95 ? -29.243 5.038 22.425 1.00 81.81 95 GLU A O 1
ATOM 727 N N . TYR A 1 96 ? -30.852 6.053 21.215 1.00 85.69 96 TYR A N 1
ATOM 728 C CA . TYR A 1 96 ? -29.958 6.593 20.195 1.00 85.69 96 TYR A CA 1
ATOM 729 C C . TYR A 1 96 ? -28.897 7.529 20.798 1.00 85.69 96 TYR A C 1
ATOM 731 O O . TYR A 1 96 ? -27.706 7.335 20.570 1.00 85.69 96 TYR A O 1
ATOM 739 N N . GLU A 1 97 ? -29.296 8.501 21.626 1.00 82.62 97 GLU A N 1
ATOM 740 C CA . GLU A 1 97 ? -28.373 9.431 22.303 1.00 82.62 97 GLU A CA 1
ATOM 741 C C . GLU A 1 97 ? -27.393 8.700 23.241 1.00 82.62 97 GLU A C 1
ATOM 743 O O . GLU A 1 97 ? -26.193 9.001 23.277 1.00 82.62 97 GLU A O 1
ATOM 748 N N . ARG A 1 98 ? -27.877 7.686 23.970 1.00 84.38 98 ARG A N 1
ATOM 749 C CA . ARG A 1 98 ? -27.058 6.896 24.899 1.00 84.38 98 ARG A CA 1
ATOM 750 C C . ARG A 1 98 ? -26.027 6.030 24.174 1.00 84.38 98 ARG A C 1
ATOM 752 O O . ARG A 1 98 ? -24.906 5.900 24.651 1.00 84.38 98 ARG A O 1
ATOM 759 N N . MET A 1 99 ? -26.382 5.444 23.032 1.00 79.50 99 MET A N 1
ATOM 760 C CA . MET A 1 99 ? -25.454 4.633 22.236 1.00 79.50 99 MET A CA 1
ATOM 761 C C . MET A 1 99 ? -24.482 5.506 21.436 1.00 79.50 99 MET A C 1
ATOM 763 O O . MET A 1 99 ? -23.291 5.211 21.404 1.00 79.50 99 MET A O 1
ATOM 767 N N . LYS A 1 100 ? -24.948 6.634 20.884 1.00 80.75 100 LYS A N 1
ATOM 768 C CA . LYS A 1 100 ? -24.108 7.620 20.188 1.00 80.75 100 LYS A CA 1
ATOM 769 C C . LYS A 1 100 ? -23.027 8.210 21.098 1.00 80.75 100 LYS A C 1
ATOM 771 O O . LYS A 1 100 ? -21.879 8.318 20.690 1.00 80.75 100 LYS A O 1
ATOM 776 N N . SER A 1 101 ? -23.375 8.575 22.332 1.00 80.81 101 SER A N 1
ATOM 777 C CA . SER A 1 101 ? -22.403 9.101 23.307 1.00 80.81 101 SER A CA 1
ATOM 778 C C . SER A 1 101 ? -21.389 8.058 23.779 1.00 80.81 101 SER A C 1
ATOM 780 O O . SER A 1 101 ? -20.290 8.428 24.184 1.00 80.81 101 SER A O 1
ATOM 782 N N . LYS A 1 102 ? -21.740 6.769 23.712 1.00 79.69 102 LYS A N 1
ATOM 783 C CA . LYS A 1 102 ? -20.835 5.657 24.017 1.00 79.69 102 LYS A CA 1
ATOM 784 C C . LYS A 1 102 ? -19.825 5.430 22.886 1.00 79.69 102 LYS A C 1
ATOM 786 O O . LYS A 1 102 ? -18.643 5.339 23.171 1.00 79.69 102 LYS A O 1
ATOM 791 N N . LEU A 1 103 ? -20.294 5.461 21.635 1.00 72.56 103 LEU A N 1
ATOM 792 C CA . LEU A 1 103 ? -19.471 5.365 20.417 1.00 72.56 103 LEU A CA 1
ATOM 793 C C . LEU A 1 103 ? -18.528 6.563 20.209 1.00 72.56 103 LEU A C 1
ATOM 795 O O . LEU A 1 103 ? -17.524 6.434 19.533 1.00 72.56 103 LEU A O 1
ATOM 799 N N . LEU A 1 104 ? -18.855 7.739 20.755 1.00 70.44 104 LEU A N 1
ATOM 800 C CA . LEU A 1 104 ? -18.013 8.945 20.669 1.00 70.44 104 LEU A CA 1
ATOM 801 C C . LEU A 1 104 ? -16.981 9.067 21.808 1.00 70.44 104 LEU A C 1
ATOM 803 O O . LEU A 1 104 ? -16.256 10.059 21.855 1.00 70.44 104 LEU A O 1
ATOM 807 N N . ARG A 1 105 ? -16.984 8.139 22.774 1.00 66.44 105 ARG A N 1
ATOM 808 C CA . ARG A 1 105 ? -16.099 8.153 23.954 1.00 66.44 105 ARG A CA 1
ATOM 809 C C . ARG A 1 105 ? -15.042 7.043 23.956 1.00 66.44 105 ARG A C 1
ATOM 811 O O . ARG A 1 105 ? -14.175 7.101 24.828 1.00 66.44 105 ARG A O 1
ATOM 818 N N . GLU A 1 106 ? -15.150 6.058 23.066 1.00 49.56 106 GLU A N 1
ATOM 819 C CA . GLU A 1 106 ? -14.055 5.131 22.717 1.00 49.56 106 GLU A CA 1
ATOM 820 C C . GLU A 1 106 ? -13.049 5.825 21.790 1.00 49.56 106 GLU A C 1
ATOM 822 O O . GLU A 1 106 ? -11.844 5.519 21.933 1.00 49.56 106 GLU A O 1
#

Organism: NCBI:txid2840788

Solvent-accessible surface area (backbone atoms only — not comparable to full-atom values): 5785 Å² total; per-residue (Å²): 111,70,67,60,53,51,51,50,54,51,53,50,50,52,51,52,52,50,52,55,60,47,42,45,35,48,52,44,22,55,77,60,47,42,41,70,71,62,39,51,48,31,47,50,27,24,60,48,13,78,80,60,54,59,39,29,56,52,15,37,49,48,39,71,69,59,77,57,67,52,83,75,59,58,56,57,52,48,50,51,51,51,52,47,38,43,75,71,62,76,46,53,74,70,54,50,52,56,51,51,57,50,68,74,70,114

InterPro domains:
  IPR018649 SHOCT domain [PF09851] (77-104)

Radius of gyration: 22.76 Å; Cα contacts (8 Å, |Δi|>4): 78; chains: 1; bounding box: 55×20×61 Å

Mean predicted aligned error: 11.87 Å

Secondary structure (DSSP, 8-state):
-HHHHHHHHHHHHHHHHHHHHHTHHHHHHHHTT--HHHHHHHHHHHHHHHHHSHHHHHHHHHHHHS----TTTHHHHHHHHHHHHHHTTSS-HHHHHHHHHHHTT-

pLDDT: mean 83.37, std 10.26, range [49.56, 95.81]

Foldseek 3Di:
DVVVVVVVVVVVVVVVVLVVLLCVLLVLLVVQQADDPLSVQLNVLSVCCVVVVVSSVVSNVSSVPDHNDDPPPPLVVVLVVLVVCVVVVVDDPVVSVVVNVVSVVD